Protein AF-A0A8J6ZFW6-F1 (afdb_monomer_lite)

Structure (mmCIF, N/CA/C/O backbone):
data_AF-A0A8J6ZFW6-F1
#
_entry.id   AF-A0A8J6ZFW6-F1
#
loop_
_atom_site.group_PDB
_atom_site.id
_atom_site.type_symbol
_atom_site.label_atom_id
_atom_site.label_alt_id
_atom_site.label_comp_id
_atom_site.label_asym_id
_atom_site.label_entity_id
_atom_site.label_seq_id
_atom_site.pdbx_PDB_ins_code
_atom_site.Cartn_x
_atom_site.Cartn_y
_atom_site.Cartn_z
_atom_site.occupancy
_atom_site.B_iso_or_equiv
_atom_site.auth_seq_id
_atom_site.auth_comp_id
_atom_site.auth_asym_id
_atom_site.auth_atom_id
_atom_site.pdbx_PDB_model_num
ATOM 1 N N . MET A 1 1 ? -28.918 -0.225 21.902 1.00 54.59 1 MET A N 1
ATOM 2 C CA . MET A 1 1 ? -27.895 -0.530 20.887 1.00 54.59 1 MET A CA 1
ATOM 3 C C . MET A 1 1 ? -26.690 0.268 21.323 1.00 54.59 1 MET A C 1
ATOM 5 O O . MET A 1 1 ? -26.842 1.477 21.440 1.00 54.59 1 MET A O 1
ATOM 9 N N . ASP A 1 2 ? -25.603 -0.387 21.726 1.00 68.19 2 ASP A N 1
ATOM 10 C CA . ASP A 1 2 ? -24.405 0.339 22.159 1.00 68.19 2 ASP A CA 1
ATOM 11 C C . ASP A 1 2 ? -23.880 1.163 20.978 1.00 68.19 2 ASP A C 1
ATOM 13 O O . ASP A 1 2 ? -23.857 0.680 19.843 1.00 68.19 2 ASP A O 1
ATOM 17 N N . GLU A 1 3 ? -23.539 2.423 21.233 1.00 83.12 3 GLU A N 1
ATOM 18 C CA . GLU A 1 3 ? -23.015 3.333 20.219 1.00 83.12 3 GLU A CA 1
ATOM 19 C C . GLU A 1 3 ? -21.615 2.865 19.798 1.00 83.12 3 GLU A C 1
ATOM 21 O O . GLU A 1 3 ? -20.736 2.664 20.640 1.00 83.12 3 GLU A O 1
ATOM 26 N N . LYS A 1 4 ? -21.426 2.631 18.495 1.00 90.69 4 LYS A N 1
ATOM 27 C CA . LYS A 1 4 ? -20.127 2.265 17.923 1.00 90.69 4 LYS A CA 1
ATOM 28 C C . LYS A 1 4 ? -19.315 3.519 17.632 1.00 90.69 4 LYS A C 1
ATOM 30 O O . LYS A 1 4 ? -19.847 4.496 17.113 1.00 90.69 4 LYS A O 1
ATOM 35 N N . ILE A 1 5 ? -18.018 3.457 17.903 1.00 94.75 5 ILE A N 1
ATOM 36 C CA . ILE A 1 5 ? -17.062 4.486 17.498 1.00 94.75 5 ILE A CA 1
ATOM 37 C C . ILE A 1 5 ? -16.570 4.150 16.086 1.00 94.75 5 ILE A C 1
ATOM 39 O O . ILE A 1 5 ? -16.016 3.072 15.877 1.00 94.75 5 ILE A O 1
ATOM 43 N N . SER A 1 6 ? -16.750 5.067 15.134 1.00 94.69 6 SER A N 1
ATOM 44 C CA . SER A 1 6 ? -16.1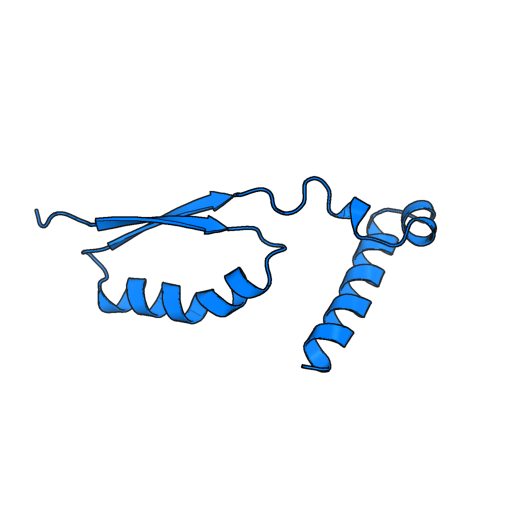24 4.969 13.808 1.00 94.69 6 SER A CA 1
ATOM 45 C C . SER A 1 6 ? -14.708 5.551 13.861 1.00 94.69 6 SER A C 1
ATOM 47 O O . SER A 1 6 ? -14.485 6.647 14.388 1.00 94.69 6 SER A O 1
ATOM 49 N N . LEU A 1 7 ? -13.747 4.789 13.342 1.00 95.44 7 LEU A N 1
ATOM 50 C CA . LEU A 1 7 ? -12.360 5.186 13.149 1.00 95.44 7 LEU A CA 1
ATOM 51 C C . LEU A 1 7 ? -12.079 5.249 11.649 1.00 95.44 7 LEU A C 1
ATOM 53 O O . LEU A 1 7 ? -12.048 4.224 10.972 1.00 95.44 7 LEU A O 1
ATOM 57 N N . VAL A 1 8 ? -11.831 6.456 11.145 1.00 96.88 8 VAL A N 1
ATOM 58 C CA . VAL A 1 8 ? -11.460 6.667 9.744 1.00 96.88 8 VAL A CA 1
ATOM 59 C C . VAL A 1 8 ? -9.939 6.642 9.612 1.00 96.88 8 VAL A C 1
ATOM 61 O O . VAL A 1 8 ? -9.244 7.493 10.173 1.00 96.88 8 VAL A O 1
ATOM 64 N N . ILE A 1 9 ? -9.423 5.671 8.864 1.00 95.12 9 ILE A N 1
ATOM 65 C CA . ILE A 1 9 ? -7.999 5.456 8.619 1.00 95.12 9 ILE A CA 1
ATOM 66 C C . ILE A 1 9 ? -7.646 5.945 7.217 1.00 95.12 9 ILE A C 1
ATOM 68 O O . ILE A 1 9 ? -8.055 5.375 6.207 1.00 95.12 9 ILE A O 1
ATOM 72 N N . PHE A 1 10 ? -6.847 7.001 7.169 1.00 94.62 10 PHE A N 1
ATOM 73 C CA . PHE A 1 10 ? -6.263 7.549 5.951 1.00 94.62 10 PHE A CA 1
ATOM 74 C C . PHE A 1 10 ? -4.955 6.809 5.661 1.00 94.62 10 PHE A C 1
ATOM 76 O O . PHE A 1 10 ? -4.026 6.870 6.466 1.00 94.62 10 PHE A O 1
ATOM 83 N N . THR A 1 11 ? -4.902 6.059 4.561 1.00 93.69 11 THR A N 1
ATOM 84 C CA . THR A 1 11 ? -3.775 5.171 4.248 1.00 93.69 11 THR A CA 1
ATOM 85 C C . THR A 1 11 ? -3.489 5.103 2.749 1.00 93.69 11 THR A C 1
ATOM 87 O O . THR A 1 11 ? -4.307 5.504 1.921 1.00 93.69 11 THR A O 1
ATOM 90 N N . ASP A 1 12 ? -2.315 4.592 2.392 1.00 92.00 12 ASP A N 1
ATOM 91 C CA . ASP A 1 12 ? -1.908 4.331 1.016 1.00 92.00 12 ASP A CA 1
ATOM 92 C C . ASP A 1 12 ? -1.130 3.004 0.951 1.00 92.00 12 ASP A C 1
ATOM 94 O O . ASP A 1 12 ? -0.310 2.759 1.839 1.00 92.00 12 ASP A O 1
ATOM 98 N N . PRO A 1 13 ? -1.334 2.151 -0.071 1.00 85.06 13 PRO A N 1
ATOM 99 C CA . PRO A 1 13 ? -0.589 0.901 -0.234 1.00 85.06 13 PRO A CA 1
ATOM 100 C C . PRO A 1 13 ? 0.931 1.083 -0.306 1.00 85.06 13 PRO A C 1
ATOM 102 O O . PRO A 1 13 ? 1.668 0.169 0.049 1.00 85.06 13 PRO A O 1
ATOM 105 N N . MET A 1 14 ? 1.399 2.253 -0.751 1.00 86.06 14 MET A N 1
ATOM 106 C CA . MET A 1 14 ? 2.823 2.580 -0.842 1.00 86.06 14 MET A CA 1
ATOM 107 C C . MET A 1 14 ? 3.398 3.132 0.475 1.00 86.06 14 MET A C 1
ATOM 109 O O . MET A 1 14 ? 4.601 3.372 0.567 1.00 86.06 14 MET A O 1
ATOM 113 N N . MET A 1 15 ? 2.571 3.351 1.505 1.00 89.56 15 MET A N 1
ATOM 114 C CA . MET A 1 15 ? 3.019 3.826 2.815 1.00 89.56 15 MET A CA 1
ATOM 115 C C . MET A 1 15 ? 3.476 2.649 3.687 1.00 89.56 15 MET A C 1
ATOM 117 O O . MET A 1 15 ? 2.660 1.992 4.331 1.00 89.56 15 MET A O 1
ATOM 121 N N . GLY A 1 16 ? 4.790 2.421 3.777 1.00 85.44 16 GLY A N 1
ATOM 122 C CA . GLY A 1 16 ? 5.358 1.350 4.614 1.00 85.44 16 GLY A CA 1
ATOM 123 C C . GLY A 1 16 ? 4.900 1.405 6.079 1.00 85.44 16 GLY A C 1
ATOM 124 O O . GLY A 1 16 ? 4.501 0.390 6.642 1.00 85.44 16 GLY A O 1
ATOM 125 N N . LEU A 1 17 ? 4.823 2.606 6.663 1.00 87.69 17 LEU A N 1
ATOM 126 C CA . LEU A 1 17 ? 4.348 2.799 8.040 1.00 87.69 17 LEU A CA 1
ATOM 127 C C . LEU A 1 17 ? 2.891 2.353 8.242 1.00 87.69 17 LEU A C 1
ATOM 129 O O . LEU A 1 17 ? 2.529 1.888 9.320 1.00 87.69 17 LEU A O 1
ATOM 133 N N . SER A 1 18 ? 2.047 2.462 7.213 1.00 91.94 18 SER A N 1
ATOM 134 C CA . SER A 1 18 ? 0.674 1.963 7.290 1.00 91.94 18 SER A CA 1
ATOM 135 C C . SER A 1 18 ? 0.643 0.444 7.412 1.00 91.94 18 SER A C 1
ATOM 137 O O . SER A 1 18 ? -0.128 -0.084 8.211 1.00 91.94 18 SER A O 1
ATOM 139 N N . TYR A 1 19 ? 1.512 -0.252 6.672 1.00 87.31 19 TYR A N 1
ATOM 140 C CA . TYR A 1 19 ? 1.669 -1.700 6.787 1.00 87.31 19 TYR A CA 1
ATOM 141 C C . TYR A 1 19 ? 2.185 -2.100 8.177 1.00 87.31 19 TYR A C 1
ATOM 143 O O . TYR A 1 19 ? 1.661 -3.025 8.796 1.00 87.31 19 TYR A O 1
ATOM 151 N N . GLU A 1 20 ? 3.150 -1.360 8.725 1.00 90.00 20 GLU A N 1
ATOM 152 C CA . GLU A 1 20 ? 3.660 -1.586 10.085 1.00 90.00 20 GLU A CA 1
ATOM 153 C C . GLU A 1 20 ? 2.596 -1.368 11.174 1.00 90.00 20 GLU A C 1
ATOM 155 O O . GLU A 1 20 ? 2.666 -1.975 12.246 1.00 90.00 20 GLU A O 1
ATOM 160 N N . CYS A 1 21 ? 1.582 -0.537 10.912 1.00 93.81 21 CYS A N 1
ATOM 161 C CA . CYS A 1 21 ? 0.462 -0.312 11.822 1.00 93.81 21 CYS A CA 1
ATOM 162 C C . CYS A 1 21 ? -0.611 -1.415 11.790 1.00 93.81 21 CYS A C 1
ATOM 164 O O . CYS A 1 21 ? -1.419 -1.472 12.722 1.00 93.81 21 CYS A O 1
ATOM 166 N N . GLU A 1 22 ? -0.630 -2.313 10.799 1.00 93.56 22 GLU A N 1
ATOM 167 C CA . GLU A 1 22 ? -1.645 -3.377 10.678 1.00 93.56 22 GLU A CA 1
ATOM 168 C C . GLU A 1 22 ? -1.822 -4.220 11.961 1.00 93.56 22 GLU A C 1
ATOM 170 O O . GLU A 1 22 ? -2.960 -4.402 12.410 1.00 93.56 22 GLU A O 1
ATOM 175 N N . PRO A 1 23 ? -0.755 -4.670 12.660 1.00 95.31 23 PRO A N 1
ATOM 176 C CA . PRO A 1 23 ? -0.905 -5.399 13.921 1.00 95.31 23 PRO A CA 1
ATOM 177 C C . PRO A 1 23 ? -1.602 -4.584 15.021 1.00 95.31 23 PRO A C 1
ATOM 179 O O . PRO A 1 23 ? -2.327 -5.147 15.848 1.00 95.31 23 PRO A O 1
ATOM 182 N N . ILE A 1 24 ? -1.402 -3.262 15.041 1.00 95.69 24 ILE A N 1
ATOM 183 C CA . ILE A 1 24 ? -2.045 -2.352 15.998 1.00 95.69 24 ILE A CA 1
ATOM 184 C C . ILE A 1 24 ? -3.531 -2.227 15.662 1.00 95.69 24 ILE A C 1
ATOM 186 O O . ILE A 1 24 ? -4.366 -2.417 16.550 1.00 95.69 24 ILE A O 1
ATOM 190 N N . MET A 1 25 ? -3.860 -1.980 14.390 1.00 94.88 25 MET A N 1
ATOM 191 C CA . MET A 1 25 ? -5.248 -1.873 13.923 1.00 94.88 25 MET A CA 1
ATOM 192 C C . MET A 1 25 ? -6.019 -3.158 14.222 1.00 94.88 25 MET A C 1
ATOM 194 O O . MET A 1 25 ? -7.078 -3.120 14.851 1.00 94.88 25 MET A O 1
ATOM 198 N N . ARG A 1 26 ? -5.418 -4.315 13.919 1.00 95.00 26 ARG A N 1
ATOM 199 C CA . ARG A 1 26 ? -6.003 -5.625 14.210 1.00 95.00 26 ARG A CA 1
ATOM 200 C C . ARG A 1 26 ? -6.226 -5.853 15.704 1.00 95.00 26 ARG A C 1
ATOM 202 O O . ARG A 1 26 ? -7.234 -6.442 16.105 1.00 95.00 26 ARG A O 1
ATOM 209 N N . LYS A 1 27 ? -5.307 -5.395 16.558 1.00 97.06 27 LYS A N 1
ATOM 210 C CA . LYS A 1 27 ? -5.461 -5.500 18.016 1.00 97.06 27 LYS A CA 1
ATOM 211 C C . LYS A 1 27 ? -6.607 -4.628 18.530 1.00 97.06 27 LYS A C 1
ATOM 213 O O . LYS A 1 27 ? -7.348 -5.080 19.397 1.00 97.06 27 LYS A O 1
ATOM 218 N N . ILE A 1 28 ? -6.776 -3.418 17.997 1.00 95.56 28 ILE A N 1
ATOM 219 C CA . ILE A 1 28 ? -7.895 -2.528 18.348 1.00 95.56 28 ILE A CA 1
ATOM 220 C C . ILE A 1 28 ? -9.223 -3.152 17.900 1.00 95.56 28 ILE A C 1
ATOM 222 O O . ILE A 1 28 ? -10.135 -3.290 18.716 1.00 95.56 28 ILE A O 1
ATOM 226 N N . GLU A 1 29 ? -9.305 -3.593 16.643 1.00 94.00 29 GLU A N 1
ATOM 227 C CA . GLU A 1 29 ? -10.489 -4.239 16.068 1.00 94.00 29 GLU A CA 1
ATOM 228 C C . GLU A 1 29 ? -10.922 -5.457 16.887 1.00 94.00 29 GLU A C 1
ATOM 230 O O . GLU A 1 29 ? -12.083 -5.583 17.257 1.00 94.00 29 GLU A O 1
ATOM 235 N N . THR A 1 30 ? -9.989 -6.341 17.236 1.00 95.12 30 THR A N 1
ATOM 236 C CA . THR A 1 30 ? -10.322 -7.575 17.963 1.00 95.12 30 THR A CA 1
ATOM 237 C C . THR A 1 30 ? -10.608 -7.343 19.445 1.00 95.12 30 THR A C 1
ATOM 239 O O . THR A 1 30 ? -11.473 -8.012 20.008 1.00 95.12 30 THR A O 1
ATOM 242 N N . HIS A 1 31 ? -9.918 -6.397 20.088 1.00 96.25 31 HIS A N 1
ATOM 243 C CA . HIS A 1 31 ? -10.115 -6.107 21.509 1.00 96.25 31 HIS A CA 1
ATOM 244 C C . HIS A 1 31 ? -11.434 -5.373 21.779 1.00 96.25 31 HIS A C 1
ATOM 246 O O . HIS A 1 31 ? -12.093 -5.647 22.783 1.00 96.25 31 HIS A O 1
ATOM 252 N N . PHE A 1 32 ? -11.830 -4.456 20.890 1.00 93.62 32 PHE A N 1
ATOM 253 C CA . PHE A 1 32 ? -13.045 -3.654 21.048 1.00 93.62 32 PHE A CA 1
ATOM 254 C C . PHE A 1 32 ? -14.219 -4.124 20.177 1.00 93.62 32 PHE A C 1
ATOM 256 O O . PHE A 1 32 ? -15.350 -3.723 20.445 1.00 93.62 32 PHE A O 1
ATOM 263 N N . ALA A 1 33 ? -13.982 -5.011 19.206 1.00 87.81 33 ALA A N 1
ATOM 264 C CA . ALA A 1 33 ? -14.960 -5.749 18.403 1.00 87.81 33 ALA A CA 1
ATOM 265 C C . ALA A 1 33 ? -16.218 -4.932 18.070 1.00 87.81 33 ALA A C 1
ATOM 267 O O . ALA A 1 33 ? -16.161 -3.932 17.365 1.00 87.81 33 ALA A O 1
ATOM 268 N N . ASN A 1 34 ? -17.363 -5.309 18.640 1.00 89.31 34 ASN A N 1
ATOM 269 C CA . ASN A 1 34 ? -18.668 -4.710 18.355 1.00 89.31 34 ASN A CA 1
ATOM 270 C C . ASN A 1 34 ? -18.818 -3.234 18.776 1.00 89.31 34 ASN A C 1
ATOM 272 O O . ASN A 1 34 ? -19.914 -2.696 18.640 1.00 89.31 34 AS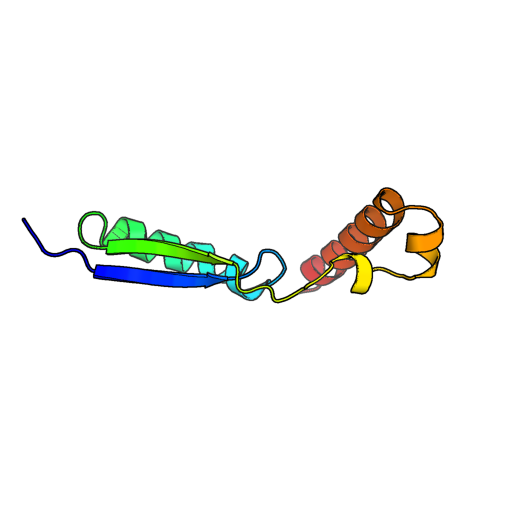N A O 1
ATOM 276 N N . ARG A 1 35 ? -17.765 -2.600 19.305 1.00 94.56 35 ARG A N 1
ATOM 277 C CA . ARG A 1 35 ? -17.736 -1.195 19.738 1.00 94.56 35 ARG A CA 1
ATOM 278 C C . ARG A 1 35 ? -16.969 -0.278 18.789 1.00 94.56 35 ARG A C 1
ATOM 280 O O . ARG A 1 35 ? -17.062 0.934 18.955 1.00 94.56 35 ARG A O 1
ATOM 287 N N . VAL A 1 36 ? -16.217 -0.829 17.836 1.00 94.94 36 VAL A N 1
ATOM 288 C CA . VAL A 1 36 ? -15.412 -0.053 16.886 1.00 94.94 36 VAL A CA 1
ATOM 289 C C . VAL A 1 36 ? -15.720 -0.501 15.462 1.00 94.94 36 VAL A C 1
ATOM 291 O O . VAL A 1 36 ? -15.909 -1.686 15.199 1.00 94.94 36 VAL A O 1
ATOM 294 N N . GLU A 1 37 ? -15.781 0.459 14.551 1.00 94.06 37 GLU A N 1
ATOM 295 C CA . GLU A 1 37 ? -15.882 0.247 13.111 1.00 94.06 37 GLU A CA 1
ATOM 296 C C . GLU A 1 37 ? -14.724 0.974 12.426 1.00 94.06 37 GLU A C 1
ATOM 298 O O . GLU A 1 37 ? -14.387 2.094 12.809 1.00 94.06 37 GLU A O 1
ATOM 303 N N . PHE A 1 38 ? -14.081 0.312 11.464 1.00 94.75 38 PHE A N 1
ATOM 304 C CA . PHE A 1 38 ? -12.950 0.862 10.723 1.00 94.75 38 PHE A CA 1
ATOM 305 C C . PHE A 1 38 ? -13.375 1.204 9.302 1.00 94.75 38 PHE A C 1
ATOM 307 O O . PHE A 1 38 ? -13.805 0.325 8.555 1.00 94.75 38 PHE A O 1
ATOM 314 N N . ASP A 1 39 ? -13.172 2.461 8.927 1.00 95.12 39 ASP A N 1
ATOM 315 C CA . ASP A 1 39 ? -13.383 2.967 7.578 1.00 95.12 39 ASP A CA 1
ATOM 316 C C . ASP A 1 39 ? -12.030 3.337 6.972 1.00 95.12 39 ASP A C 1
ATOM 318 O O . ASP A 1 39 ? -11.287 4.134 7.542 1.00 95.12 39 ASP A O 1
ATOM 322 N N . TYR A 1 40 ? -11.692 2.783 5.811 1.00 95.19 40 TYR A N 1
ATOM 323 C CA . TYR A 1 40 ? -10.410 3.048 5.156 1.00 95.19 40 TYR A CA 1
ATOM 324 C C . TYR A 1 40 ? -10.587 4.013 3.988 1.00 95.19 40 TYR A C 1
ATOM 326 O O . TYR A 1 40 ? -11.424 3.806 3.108 1.00 95.19 40 TYR A O 1
ATOM 334 N N . VAL A 1 41 ? -9.759 5.054 3.959 1.00 96.00 41 VAL A N 1
ATOM 335 C CA . VAL A 1 41 ? -9.737 6.065 2.902 1.00 96.00 41 VAL A CA 1
ATOM 336 C C . VAL A 1 41 ? -8.364 6.070 2.242 1.00 96.00 41 VAL A C 1
ATOM 338 O O . VAL A 1 41 ? -7.350 6.312 2.894 1.00 96.00 41 VAL A O 1
ATOM 341 N N . MET A 1 42 ? -8.349 5.846 0.926 1.00 92.75 42 MET A N 1
ATOM 342 C CA . MET A 1 42 ? -7.150 5.972 0.096 1.00 92.75 42 MET A CA 1
ATOM 343 C C . MET A 1 42 ? -6.694 7.434 0.051 1.00 92.75 42 MET A C 1
ATOM 345 O O . MET A 1 42 ? -7.380 8.286 -0.514 1.00 92.75 42 MET A O 1
ATOM 349 N N . SER A 1 43 ? -5.540 7.728 0.649 1.00 90.62 43 SER A N 1
ATOM 350 C CA . SER A 1 43 ? -5.006 9.089 0.772 1.00 90.62 43 SER A CA 1
ATOM 351 C C . SER A 1 43 ? -4.200 9.561 -0.43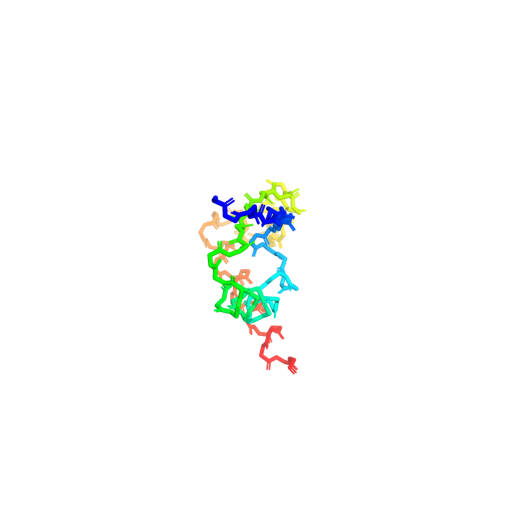6 1.00 90.62 43 SER A C 1
ATOM 353 O O . SER A 1 43 ? -3.995 10.765 -0.575 1.00 90.62 43 SER A O 1
ATOM 355 N N . GLY A 1 44 ? -3.771 8.648 -1.313 1.00 88.94 44 GLY A N 1
ATOM 356 C CA . GLY A 1 44 ? -3.069 8.987 -2.552 1.00 88.94 44 GLY A CA 1
ATOM 357 C C . GLY A 1 44 ? -1.681 9.576 -2.305 1.00 88.94 44 GLY A C 1
ATOM 358 O O . GLY A 1 44 ? -1.378 10.660 -2.805 1.00 88.94 44 GLY A O 1
ATOM 359 N N . LEU A 1 45 ? -0.850 8.870 -1.531 1.00 88.19 45 LEU A N 1
ATOM 360 C CA . LEU A 1 45 ? 0.556 9.221 -1.303 1.00 88.19 45 LEU A CA 1
ATOM 361 C C . LEU A 1 45 ? 1.308 9.321 -2.633 1.00 88.19 45 LEU A C 1
ATOM 363 O O . LEU A 1 45 ? 2.099 10.240 -2.842 1.00 88.19 45 LEU A O 1
ATOM 367 N N . VAL A 1 46 ? 1.037 8.372 -3.527 1.00 86.69 46 VAL A N 1
ATOM 368 C CA . VAL A 1 46 ? 1.659 8.270 -4.842 1.00 86.69 46 VAL A CA 1
ATOM 369 C C . VAL A 1 46 ? 0.556 8.364 -5.886 1.00 86.69 46 VAL A C 1
ATOM 371 O O . VAL A 1 46 ? -0.372 7.559 -5.896 1.00 86.69 46 VAL A O 1
ATOM 374 N N . ARG A 1 47 ? 0.636 9.372 -6.761 1.00 86.81 47 ARG A N 1
ATOM 375 C CA . ARG A 1 47 ? -0.359 9.573 -7.828 1.00 86.81 47 ARG A CA 1
ATOM 376 C C . ARG A 1 47 ? -0.213 8.545 -8.942 1.00 86.81 47 ARG A C 1
ATOM 378 O O . ARG A 1 47 ? -1.218 8.049 -9.443 1.00 86.81 47 ARG A O 1
ATOM 385 N N . ASP A 1 48 ? 1.028 8.238 -9.304 1.00 90.25 48 ASP A N 1
ATOM 386 C CA . ASP A 1 48 ? 1.383 7.195 -10.257 1.00 90.25 48 ASP A CA 1
ATOM 387 C C . ASP A 1 48 ? 2.654 6.482 -9.774 1.00 90.25 48 ASP A C 1
ATOM 389 O O . ASP A 1 48 ? 3.701 7.099 -9.591 1.00 90.25 48 ASP A O 1
ATOM 393 N N . VAL A 1 49 ? 2.564 5.168 -9.551 1.00 88.25 49 VAL A N 1
ATOM 394 C CA . VAL A 1 49 ? 3.696 4.343 -9.098 1.00 88.25 49 VAL A CA 1
ATOM 395 C C . VAL A 1 49 ? 4.851 4.342 -10.103 1.00 88.25 49 VAL A C 1
ATOM 397 O O . VAL A 1 49 ? 6.006 4.175 -9.715 1.00 88.25 49 VAL A O 1
ATOM 400 N N . TYR A 1 50 ? 4.572 4.592 -11.386 1.00 92.88 50 TYR A N 1
ATOM 401 C CA . TYR A 1 50 ? 5.601 4.692 -12.419 1.00 92.88 50 TYR A CA 1
ATOM 402 C C . TYR A 1 50 ? 6.421 5.992 -12.334 1.00 92.88 50 TYR A C 1
ATOM 404 O O . TYR A 1 50 ? 7.421 6.113 -13.033 1.00 92.88 50 TYR A O 1
ATOM 412 N N . GLU A 1 51 ? 6.068 6.941 -11.461 1.00 91.44 51 GLU A N 1
ATOM 413 C CA . GLU A 1 51 ? 6.954 8.066 -11.117 1.00 91.44 51 GLU A CA 1
ATOM 414 C C . GLU A 1 51 ? 8.104 7.642 -10.183 1.00 91.44 51 GLU A C 1
ATOM 416 O O . GLU A 1 51 ? 9.078 8.377 -10.036 1.00 91.44 51 GLU A O 1
ATOM 421 N N . LEU A 1 52 ? 8.008 6.461 -9.555 1.00 89.44 52 LEU A N 1
ATOM 422 C CA . LEU A 1 52 ? 8.997 5.943 -8.600 1.00 89.44 52 LEU A CA 1
ATOM 423 C C . LEU A 1 52 ? 9.971 4.928 -9.209 1.00 89.44 52 LEU A C 1
ATOM 425 O O . LEU A 1 52 ? 10.962 4.564 -8.572 1.00 89.44 52 LEU A O 1
ATOM 429 N N . VAL A 1 53 ? 9.675 4.426 -10.407 1.00 94.31 53 VAL A N 1
ATOM 430 C CA . VAL A 1 53 ? 10.531 3.461 -11.106 1.00 94.31 53 VAL A CA 1
ATOM 431 C C . VAL A 1 53 ? 11.639 4.181 -11.874 1.00 94.31 53 VAL A C 1
ATOM 433 O O . VAL A 1 53 ? 11.571 5.383 -12.120 1.00 94.31 53 VAL A O 1
ATOM 436 N N . ASP A 1 54 ? 12.668 3.439 -12.278 1.00 94.94 54 ASP A N 1
ATOM 437 C CA . ASP A 1 54 ? 13.721 3.984 -13.132 1.00 94.94 54 ASP A CA 1
ATOM 438 C C . ASP A 1 54 ? 13.152 4.292 -14.540 1.00 94.94 54 ASP A C 1
ATOM 440 O O . ASP A 1 54 ? 12.536 3.404 -15.147 1.00 94.94 54 ASP A O 1
ATOM 444 N N . PRO A 1 55 ? 13.331 5.513 -15.085 1.00 95.81 55 PRO A N 1
ATOM 445 C CA . PRO A 1 55 ? 12.826 5.878 -16.409 1.00 95.81 55 PRO A CA 1
ATOM 446 C C . PRO A 1 55 ? 13.347 4.997 -17.552 1.00 95.81 55 PRO A C 1
ATOM 448 O O . PRO A 1 55 ? 12.601 4.727 -18.499 1.00 95.81 55 PRO A O 1
ATOM 451 N N . ASP A 1 56 ? 14.591 4.519 -17.469 1.00 97.06 56 ASP A N 1
ATOM 452 C CA . ASP A 1 56 ? 15.178 3.651 -18.493 1.00 97.06 56 ASP A CA 1
ATOM 453 C C . ASP A 1 56 ? 14.538 2.260 -18.454 1.00 97.06 56 ASP A C 1
ATOM 455 O O . ASP A 1 56 ? 14.336 1.626 -19.489 1.00 97.06 56 ASP A O 1
ATOM 459 N N . GLU A 1 57 ? 14.148 1.790 -17.268 1.00 96.62 57 GLU A N 1
ATOM 460 C CA . GLU A 1 57 ? 13.394 0.544 -17.114 1.00 96.62 57 GLU A CA 1
ATOM 461 C C . GLU A 1 57 ? 11.945 0.706 -17.568 1.00 96.62 57 GLU A C 1
ATOM 463 O O . GLU A 1 57 ? 11.398 -0.197 -18.204 1.00 96.62 57 GLU A O 1
ATOM 468 N N . LEU A 1 58 ? 11.341 1.869 -17.311 1.00 97.00 58 LEU A N 1
ATOM 469 C CA . LEU A 1 58 ? 10.003 2.201 -17.797 1.00 97.00 58 LEU A CA 1
ATOM 470 C C . LEU A 1 58 ? 9.941 2.208 -19.327 1.00 97.00 58 LEU A C 1
ATOM 472 O O . LEU A 1 58 ? 8.954 1.735 -19.896 1.00 97.00 58 LEU A O 1
ATOM 476 N N . ALA A 1 59 ? 11.006 2.661 -19.994 1.00 96.81 59 ALA A N 1
ATOM 477 C CA . ALA A 1 59 ? 11.126 2.608 -21.450 1.00 96.81 59 ALA A CA 1
ATOM 478 C C . ALA A 1 59 ? 11.137 1.170 -22.011 1.00 96.81 59 ALA A C 1
ATOM 480 O O . ALA A 1 59 ? 10.760 0.967 -23.166 1.00 96.81 59 ALA A O 1
ATOM 481 N N . LEU A 1 60 ? 11.517 0.169 -21.206 1.00 96.75 60 LEU A N 1
ATOM 482 C CA . LEU A 1 60 ? 11.462 -1.254 -21.573 1.00 96.75 60 LEU A CA 1
ATOM 483 C C . LEU A 1 60 ? 10.067 -1.869 -21.380 1.00 96.75 60 LEU A C 1
ATOM 485 O O . LEU A 1 60 ? 9.794 -2.944 -21.915 1.00 96.75 60 LEU A O 1
ATOM 489 N N . GLY A 1 61 ? 9.192 -1.199 -20.629 1.00 97.44 61 GLY A N 1
ATOM 490 C CA . GLY A 1 61 ? 7.824 -1.623 -20.355 1.00 97.44 61 GLY A CA 1
ATOM 491 C C . GLY A 1 61 ? 7.460 -1.516 -18.875 1.00 97.44 61 GLY A C 1
ATOM 492 O O . GLY A 1 61 ? 8.287 -1.713 -17.987 1.00 97.44 61 GLY A O 1
ATOM 493 N N . LYS A 1 62 ? 6.178 -1.248 -18.611 1.00 96.94 62 LYS A N 1
ATOM 494 C CA . LYS A 1 62 ? 5.635 -1.072 -17.255 1.00 96.94 62 LYS A CA 1
ATOM 495 C C . LYS A 1 62 ? 5.858 -2.285 -16.350 1.00 96.94 62 LYS A C 1
ATOM 497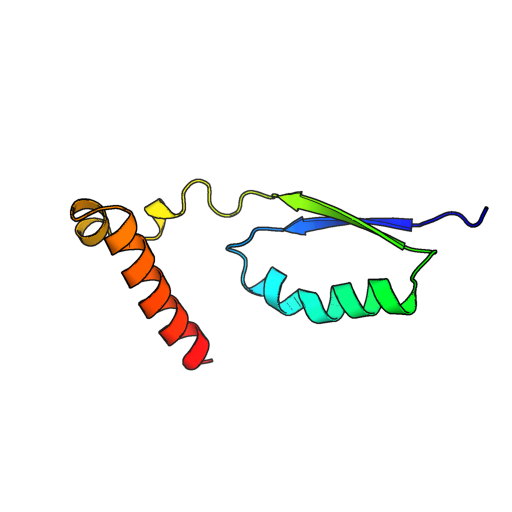 O O . LYS A 1 62 ? 6.230 -2.102 -15.194 1.00 96.94 62 LYS A O 1
ATOM 502 N N . ASP A 1 63 ? 5.680 -3.491 -16.882 1.00 96.94 63 ASP A N 1
ATOM 503 C CA . ASP A 1 63 ? 5.868 -4.732 -16.122 1.00 96.94 63 ASP A CA 1
ATOM 504 C C . ASP A 1 63 ? 7.342 -4.923 -15.733 1.00 96.94 63 ASP A C 1
ATOM 506 O O . ASP A 1 63 ? 7.663 -5.197 -14.581 1.00 96.94 63 ASP A O 1
ATOM 510 N N . VAL A 1 64 ? 8.266 -4.658 -16.665 1.00 97.12 64 VAL A N 1
ATOM 511 C CA . VAL A 1 64 ? 9.712 -4.728 -16.399 1.00 97.12 64 VAL A CA 1
ATOM 512 C C . VAL A 1 64 ? 10.118 -3.721 -15.324 1.00 97.12 64 VAL A C 1
ATOM 514 O O . VAL A 1 64 ? 10.891 -4.052 -14.424 1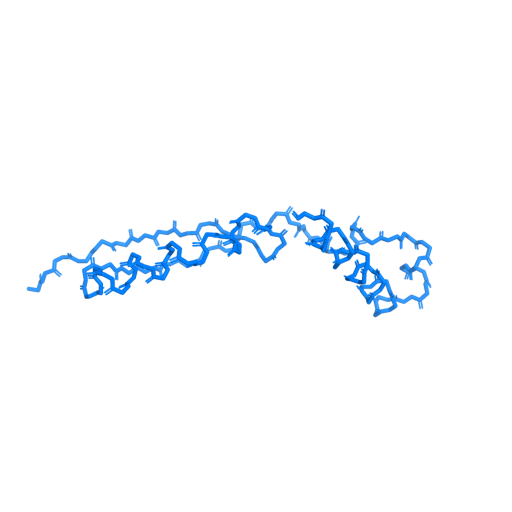.00 97.12 64 VAL A O 1
ATOM 517 N N . ALA A 1 65 ? 9.600 -2.497 -15.409 1.00 97.12 65 ALA A N 1
ATOM 518 C CA . ALA A 1 65 ? 9.930 -1.431 -14.475 1.00 97.12 65 ALA A CA 1
ATOM 519 C C . ALA A 1 65 ? 9.429 -1.717 -13.055 1.00 97.12 65 ALA A C 1
ATOM 521 O O . ALA A 1 65 ? 10.176 -1.525 -12.094 1.00 97.12 65 ALA A O 1
ATOM 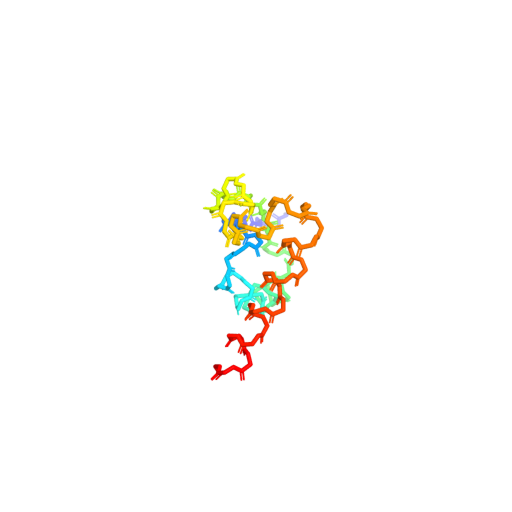522 N N . ILE A 1 66 ? 8.194 -2.216 -12.912 1.00 95.75 66 ILE A N 1
ATOM 523 C CA . ILE A 1 66 ? 7.637 -2.517 -11.590 1.00 95.75 66 ILE A CA 1
ATOM 524 C C . ILE A 1 66 ? 8.296 -3.748 -10.959 1.00 95.75 66 ILE A C 1
ATOM 526 O O . ILE A 1 66 ? 8.596 -3.723 -9.767 1.00 95.75 66 ILE A O 1
ATOM 530 N N . ASP A 1 67 ? 8.611 -4.784 -11.743 1.00 96.62 67 ASP A N 1
ATOM 531 C CA . ASP A 1 67 ? 9.289 -5.985 -11.240 1.00 96.62 67 ASP A CA 1
ATOM 532 C C . ASP A 1 67 ? 10.675 -5.650 -10.682 1.00 96.62 67 ASP A C 1
ATOM 534 O O . ASP A 1 67 ? 11.050 -6.085 -9.588 1.00 96.62 67 ASP A O 1
ATOM 538 N N . ARG A 1 68 ? 11.437 -4.823 -11.407 1.00 96.69 68 ARG A N 1
ATOM 539 C CA . ARG A 1 68 ? 12.770 -4.390 -10.973 1.00 96.69 68 ARG A CA 1
ATOM 540 C C . ARG A 1 68 ? 12.713 -3.425 -9.795 1.00 96.69 68 ARG A C 1
ATOM 542 O O . ARG A 1 68 ? 13.537 -3.537 -8.886 1.00 96.69 68 ARG A O 1
ATOM 549 N N . TYR A 1 69 ? 11.734 -2.521 -9.774 1.00 94.62 69 TYR A N 1
ATOM 550 C CA . TYR A 1 69 ? 11.476 -1.663 -8.619 1.00 94.62 69 TYR A CA 1
ATOM 551 C C . TYR A 1 69 ? 11.177 -2.488 -7.363 1.00 94.62 69 TYR A C 1
ATOM 553 O O . TYR A 1 69 ? 11.831 -2.288 -6.340 1.00 94.62 69 TYR A O 1
ATOM 561 N N . ASN A 1 70 ? 10.275 -3.466 -7.455 1.00 92.94 70 ASN A N 1
ATOM 562 C CA . ASN A 1 70 ? 9.913 -4.334 -6.335 1.00 92.94 70 ASN A CA 1
ATOM 563 C C . ASN A 1 70 ? 11.102 -5.163 -5.835 1.00 92.94 70 ASN A C 1
ATOM 565 O O . ASN A 1 70 ? 11.277 -5.306 -4.626 1.00 92.94 70 ASN A O 1
ATOM 569 N N . ALA A 1 71 ? 11.947 -5.673 -6.738 1.00 94.94 71 ALA A N 1
ATOM 570 C CA . ALA A 1 71 ? 13.162 -6.392 -6.356 1.00 94.94 71 ALA A CA 1
ATOM 571 C C . ALA A 1 71 ? 14.115 -5.508 -5.529 1.00 94.94 71 ALA A C 1
ATOM 573 O O . ALA A 1 71 ? 14.573 -5.930 -4.468 1.00 94.94 71 ALA A O 1
ATOM 574 N N . ARG A 1 72 ? 14.345 -4.259 -5.962 1.00 93.69 72 ARG A N 1
ATOM 575 C CA . ARG A 1 72 ? 15.156 -3.286 -5.208 1.00 93.69 72 ARG A CA 1
ATOM 576 C C . ARG A 1 72 ? 14.516 -2.914 -3.874 1.00 93.69 72 ARG A C 1
ATOM 578 O O . ARG A 1 72 ? 15.206 -2.841 -2.864 1.00 93.69 72 ARG A O 1
ATOM 585 N N . LEU A 1 73 ? 13.204 -2.688 -3.859 1.00 89.19 73 LEU A N 1
ATOM 586 C CA . LEU A 1 73 ? 12.476 -2.349 -2.640 1.00 89.19 73 LEU A CA 1
ATOM 587 C C . LEU A 1 73 ? 12.566 -3.484 -1.603 1.00 89.19 73 LEU A C 1
ATOM 589 O O . LEU A 1 73 ? 12.770 -3.227 -0.420 1.00 89.19 73 LEU A O 1
ATOM 593 N N . ALA A 1 74 ? 12.500 -4.742 -2.046 1.00 90.56 74 ALA A N 1
ATOM 594 C CA . ALA A 1 74 ? 12.702 -5.900 -1.181 1.00 90.56 74 ALA A CA 1
ATOM 595 C C . ALA A 1 74 ? 14.129 -5.982 -0.609 1.00 90.56 74 ALA A C 1
ATOM 597 O O . ALA A 1 74 ? 14.307 -6.466 0.508 1.00 90.56 74 ALA A O 1
ATOM 598 N N . ASP A 1 75 ? 15.150 -5.526 -1.340 1.00 93.69 75 ASP A N 1
ATOM 599 C CA . ASP A 1 75 ? 16.517 -5.433 -0.812 1.00 93.69 75 ASP A CA 1
ATOM 600 C C . ASP A 1 75 ? 16.628 -4.384 0.297 1.00 93.69 75 ASP A C 1
ATOM 602 O O . ASP A 1 75 ? 17.276 -4.650 1.307 1.00 93.69 75 ASP A O 1
ATOM 606 N N . VAL A 1 76 ? 15.944 -3.242 0.153 1.00 88.62 76 VAL A N 1
ATOM 607 C CA . VAL A 1 76 ? 15.864 -2.214 1.205 1.00 88.62 76 VAL A CA 1
ATOM 608 C C . VAL A 1 76 ? 15.213 -2.790 2.461 1.00 88.62 76 VAL A C 1
ATOM 610 O O . VAL A 1 76 ? 15.817 -2.749 3.526 1.00 88.62 76 VAL A O 1
ATOM 613 N N . TYR A 1 77 ? 14.041 -3.418 2.338 1.00 83.06 77 TYR A N 1
ATOM 614 C CA . TYR A 1 77 ? 13.349 -4.008 3.492 1.00 83.06 77 TYR A CA 1
ATOM 615 C C . TYR A 1 77 ? 14.114 -5.149 4.170 1.00 83.06 77 TYR A C 1
ATOM 617 O O . TYR A 1 77 ? 13.877 -5.421 5.340 1.00 83.06 77 TYR A O 1
ATOM 625 N N . ARG A 1 78 ? 15.001 -5.848 3.453 1.00 85.75 78 ARG A N 1
ATOM 626 C CA . ARG A 1 78 ? 15.854 -6.895 4.038 1.00 85.75 78 ARG A CA 1
ATOM 627 C C . ARG A 1 78 ? 17.071 -6.347 4.781 1.00 85.75 78 ARG A C 1
ATOM 629 O O . ARG A 1 78 ? 17.707 -7.114 5.501 1.00 85.75 78 ARG A O 1
ATOM 636 N N . ALA A 1 79 ? 17.443 -5.095 4.533 1.00 89.62 79 ALA A N 1
ATOM 637 C CA . ALA A 1 79 ? 18.591 -4.453 5.163 1.00 89.62 79 ALA A CA 1
ATOM 638 C C . ALA A 1 79 ? 18.246 -3.772 6.500 1.00 89.62 79 ALA A C 1
ATOM 640 O O . ALA A 1 79 ? 19.164 -3.502 7.274 1.00 89.62 79 ALA A O 1
ATOM 641 N N . GLU A 1 80 ? 16.960 -3.511 6.746 1.00 75.00 80 GLU A N 1
ATOM 642 C CA . GLU A 1 80 ? 16.401 -3.038 8.024 1.00 75.00 80 GLU A CA 1
ATOM 643 C C . GLU A 1 80 ? 16.248 -4.188 9.038 1.00 75.00 80 GLU A C 1
ATOM 645 O O . GLU A 1 80 ? 16.548 -3.967 10.235 1.00 75.00 80 GLU A O 1
#

Foldseek 3Di:
DAAADEDEAEDAPPDPVVVVCVVVVVCCCVVCPVRYDYHYDHNCPDVDCVVVWDVVQVVVHPVSRVVVVVVVVVVVVVVD

pLDDT: mean 91.75, std 6.51, range [54.59, 97.44]

Sequence (80 aa):
MDEKISLVIFTDPMMGLSYECEPIMRKIETHFANRVEFDYVMSGLVRDVYELVDPDELALGKDVAIDRYNARLADVYRAE

Secondary structure (DSSP, 8-state):
-PPPEEEEEEE-TT-HHHHHHHHHHHHHHHHHGGGEEEEEEE--S-S-GGGSS-HHHHHH-HHHHHHHHHHHHHHHHHH-

Radius of gyration: 17.67 Å; chains: 1; bounding box: 46×17×44 Å